Protein AF-A0A6M0C6N0-F1 (afdb_monomer)

Solvent-accessible surface area (backbone atoms only — not comparable to full-atom values): 5241 Å² total; per-residue (Å²): 133,66,68,69,58,58,53,51,53,54,50,47,56,55,50,53,53,50,53,54,48,71,72,41,92,54,78,84,72,70,64,57,70,57,53,52,51,50,53,49,49,52,50,51,51,50,47,51,53,72,71,42,77,40,68,59,57,52,49,52,50,49,53,54,50,50,57,52,48,53,52,50,49,54,51,47,38,71,76,59,41,83,69,57,75,69,76,82,110

Radius of gyration: 22.08 Å; Cα contacts (8 Å, |Δi|>4): 8; chains: 1; bounding box: 42×42×47 Å

pLDDT: mean 81.96, std 10.66, range [45.47, 94.44]

Foldseek 3Di:
DPVVVVVVVVVVLVVVVVVVLVPDPDNPDDPVVCVCVVVVVVVVVVCVCVVDCCVVVVVVVVVVVVVVVVVVVVVCCVVPNPPPVVPPD

Secondary structure (DSSP, 8-state):
--HHHHHHHHHHHHHHHHHHHHT-S-TT---HHHHHHHHHHHHHHHHHHHHTTHHHHHHHHHHHHHHHHHHHHHHHHHHHGGGSTTT--

Sequence (89 aa):
MNPLLNLISLLGIIGLCFIAWLGSENRRVIPWNVIIWGIGLQLAIGLFVFVLPTRELIAGLNTVLNALLDAADAGAQFLFGNVLARNFA

Structure (mmCIF, N/CA/C/O backbone):
data_AF-A0A6M0C6N0-F1
#
_entry.id   AF-A0A6M0C6N0-F1
#
loop_
_atom_site.group_PDB
_atom_site.id
_atom_site.type_symbol
_atom_site.label_atom_id
_atom_site.label_alt_id
_atom_site.label_comp_id
_atom_site.label_asym_id
_atom_site.label_entity_id
_atom_site.label_seq_id
_atom_site.pdbx_PDB_ins_code
_atom_site.Cartn_x
_atom_site.Cartn_y
_atom_site.Cartn_z
_atom_site.occupancy
_atom_site.B_iso_or_equiv
_atom_site.auth_seq_id
_atom_site.auth_comp_id
_atom_site.auth_asym_id
_atom_site.auth_atom_id
_atom_site.pdbx_PDB_model_num
ATOM 1 N N . MET A 1 1 ? -11.956 12.145 -10.282 1.00 58.88 1 MET A N 1
ATOM 2 C CA . MET A 1 1 ? -11.933 11.174 -9.165 1.00 58.88 1 MET A CA 1
ATOM 3 C C . MET A 1 1 ? -13.361 10.989 -8.698 1.00 58.88 1 MET A C 1
ATOM 5 O O . MET A 1 1 ? -13.985 11.986 -8.366 1.00 58.88 1 MET A O 1
ATOM 9 N N . ASN A 1 2 ? -13.907 9.775 -8.768 1.00 77.75 2 ASN A N 1
ATOM 10 C CA . ASN A 1 2 ? -15.306 9.547 -8.403 1.00 77.75 2 ASN A CA 1
ATOM 11 C C . ASN A 1 2 ? -15.421 9.507 -6.867 1.00 77.75 2 ASN A C 1
ATOM 13 O O . ASN A 1 2 ? -14.874 8.581 -6.264 1.00 77.75 2 ASN A O 1
ATOM 17 N N . PRO A 1 3 ? -16.089 10.478 -6.217 1.00 79.94 3 PRO A N 1
ATOM 18 C CA . PRO A 1 3 ? -16.095 10.590 -4.755 1.00 79.94 3 PRO A CA 1
ATOM 19 C C . PRO A 1 3 ? -16.734 9.371 -4.072 1.00 79.94 3 PRO A C 1
ATOM 21 O O . PRO A 1 3 ? -16.327 8.994 -2.977 1.00 79.94 3 PRO A O 1
ATOM 24 N N . LEU A 1 4 ? -17.664 8.699 -4.759 1.00 83.12 4 LEU A N 1
ATOM 25 C CA . LEU A 1 4 ? -18.292 7.456 -4.308 1.00 83.12 4 LEU A CA 1
ATOM 26 C C . LEU A 1 4 ? -17.286 6.318 -4.082 1.00 83.12 4 LEU A C 1
ATOM 28 O O . LEU A 1 4 ? -17.385 5.614 -3.083 1.00 83.12 4 LEU A O 1
ATOM 32 N N . LEU A 1 5 ? -16.294 6.155 -4.963 1.00 85.88 5 LEU A N 1
ATOM 33 C CA . LEU A 1 5 ? -15.307 5.075 -4.840 1.00 85.88 5 LEU A CA 1
ATOM 34 C C . LEU A 1 5 ? -14.377 5.298 -3.646 1.00 85.88 5 LEU A C 1
ATOM 36 O O . LEU A 1 5 ? -14.082 4.361 -2.912 1.00 85.88 5 LEU A O 1
ATOM 40 N N . ASN A 1 6 ? -13.972 6.545 -3.404 1.00 84.19 6 ASN A N 1
ATOM 41 C CA . ASN A 1 6 ? -13.134 6.884 -2.254 1.00 84.19 6 ASN A CA 1
ATOM 42 C C . ASN A 1 6 ? -13.872 6.640 -0.929 1.00 84.19 6 ASN A C 1
ATOM 44 O O . ASN A 1 6 ? -13.264 6.183 0.038 1.00 84.19 6 ASN A O 1
ATOM 48 N N . LEU A 1 7 ? -15.185 6.894 -0.896 1.00 85.62 7 LEU A N 1
ATOM 49 C CA . LEU A 1 7 ? -16.024 6.633 0.273 1.00 85.62 7 LEU A CA 1
ATOM 50 C C . LEU A 1 7 ? -16.163 5.130 0.555 1.00 85.62 7 LEU A C 1
ATOM 52 O O . LEU A 1 7 ? -16.078 4.705 1.706 1.00 85.62 7 LEU A O 1
ATOM 56 N N . ILE A 1 8 ? -16.326 4.323 -0.498 1.00 89.50 8 ILE A N 1
ATOM 57 C CA . ILE A 1 8 ? -16.370 2.857 -0.400 1.00 89.50 8 ILE A CA 1
ATOM 58 C C . ILE A 1 8 ? -15.029 2.313 0.107 1.00 89.50 8 ILE A C 1
ATOM 60 O O . ILE A 1 8 ? -15.016 1.474 1.005 1.00 89.50 8 ILE A O 1
ATOM 64 N N . SER A 1 9 ? -13.903 2.822 -0.399 1.00 84.94 9 SER A N 1
ATOM 65 C CA . SER A 1 9 ? -12.569 2.439 0.081 1.00 84.94 9 SER A CA 1
ATOM 66 C C . SER A 1 9 ? -12.369 2.767 1.564 1.00 84.94 9 SER A C 1
ATOM 68 O O . SER A 1 9 ? -11.836 1.945 2.308 1.00 84.94 9 SER A O 1
ATOM 70 N N . LEU A 1 10 ? -12.842 3.935 2.019 1.00 86.75 10 LEU A N 1
ATOM 71 C CA . LEU A 1 10 ? -12.795 4.317 3.433 1.00 86.75 10 LEU A CA 1
ATOM 72 C C . LEU A 1 10 ? -13.645 3.373 4.301 1.00 86.75 10 LEU A C 1
ATOM 74 O O . LEU A 1 10 ? -13.186 2.905 5.344 1.00 86.75 10 LEU A O 1
ATOM 78 N N . LEU A 1 11 ? -14.861 3.050 3.847 1.00 90.88 11 LEU A N 1
ATOM 79 C CA . LEU A 1 11 ? -15.738 2.082 4.510 1.00 90.88 11 LEU A CA 1
ATOM 80 C C . LEU A 1 11 ? -15.114 0.685 4.574 1.00 90.88 11 LEU A C 1
ATOM 82 O O . LEU A 1 11 ? -15.257 0.007 5.588 1.00 90.88 11 LEU A O 1
ATOM 86 N N . GLY A 1 12 ? -14.385 0.274 3.535 1.00 87.94 12 GLY A N 1
ATOM 87 C CA . GLY A 1 12 ? -13.658 -0.993 3.507 1.00 87.94 12 GLY A CA 1
ATOM 88 C C . GLY A 1 12 ? -12.618 -1.102 4.623 1.00 87.94 12 GLY A C 1
ATOM 89 O O . GLY A 1 12 ? -12.587 -2.109 5.326 1.00 87.94 12 GLY A O 1
ATOM 90 N N . ILE A 1 13 ? -11.818 -0.052 4.847 1.00 87.75 13 ILE A N 1
ATOM 91 C CA . ILE A 1 13 ? -10.809 -0.028 5.924 1.00 87.75 13 ILE A CA 1
ATOM 92 C C . ILE A 1 13 ? -11.484 -0.178 7.293 1.00 87.75 13 ILE A C 1
ATOM 94 O O . ILE A 1 13 ? -11.081 -1.019 8.096 1.00 87.75 13 ILE A O 1
ATOM 98 N N . ILE A 1 14 ? -12.553 0.584 7.541 1.00 88.88 14 ILE A N 1
ATOM 99 C CA . ILE A 1 14 ? -13.309 0.516 8.802 1.00 88.88 14 ILE A CA 1
ATOM 100 C C . ILE A 1 14 ? -13.946 -0.871 8.982 1.00 88.88 14 ILE A C 1
ATOM 102 O O . ILE A 1 14 ? -13.891 -1.440 10.073 1.00 88.88 14 ILE A O 1
ATOM 106 N N . GLY A 1 15 ? -14.508 -1.441 7.913 1.00 91.12 15 GLY A N 1
ATOM 107 C CA . GLY A 1 15 ? -15.109 -2.774 7.918 1.00 91.12 15 GLY A CA 1
ATOM 108 C C . GLY A 1 15 ? -14.102 -3.877 8.247 1.00 91.12 15 GLY A C 1
ATOM 109 O O . GLY A 1 15 ? -14.387 -4.742 9.072 1.00 91.12 15 GLY A O 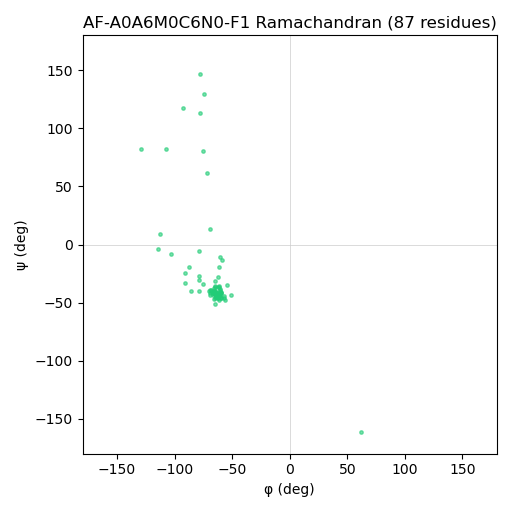1
ATOM 110 N N . LEU A 1 16 ? -12.896 -3.820 7.676 1.00 88.38 16 LEU A N 1
ATOM 111 C CA . LEU A 1 16 ? -11.821 -4.769 7.981 1.00 88.38 16 LEU A CA 1
ATOM 112 C C . LEU A 1 16 ? -11.346 -4.648 9.435 1.00 88.38 16 LEU A C 1
ATOM 114 O O . LEU A 1 16 ? -11.175 -5.667 10.105 1.00 88.38 16 LEU A O 1
ATOM 118 N N . CYS A 1 17 ? -11.211 -3.426 9.960 1.00 86.31 17 CYS A N 1
ATOM 119 C CA . CYS A 1 17 ? -10.922 -3.210 11.380 1.00 86.31 17 CYS A CA 1
ATOM 120 C C . CYS A 1 17 ? -12.024 -3.784 12.288 1.00 86.31 17 CYS A C 1
ATOM 122 O O . CYS A 1 17 ? -11.721 -4.371 13.327 1.00 86.31 17 CYS A O 1
ATOM 124 N N . PHE A 1 18 ? -13.295 -3.661 11.894 1.00 86.88 18 PHE A N 1
ATOM 125 C CA . PHE A 1 18 ? -14.424 -4.223 12.637 1.00 86.88 18 PHE A CA 1
ATOM 126 C C . PHE A 1 18 ? -14.417 -5.758 12.636 1.00 86.88 18 PHE A C 1
ATOM 128 O O . PHE A 1 18 ? -14.625 -6.376 13.679 1.00 86.88 18 PHE A O 1
ATOM 135 N N . ILE A 1 19 ? -14.107 -6.387 11.499 1.00 87.81 19 ILE A N 1
ATOM 136 C CA . ILE A 1 19 ? -13.960 -7.847 11.400 1.00 87.81 19 ILE A CA 1
ATOM 137 C C . ILE A 1 19 ? -12.802 -8.336 12.281 1.00 87.81 19 ILE A C 1
ATOM 139 O O . ILE A 1 19 ? -12.966 -9.294 13.036 1.00 87.81 19 ILE A O 1
ATOM 143 N N . ALA A 1 20 ? -11.654 -7.653 12.248 1.00 85.69 20 ALA A N 1
ATOM 144 C CA . ALA A 1 20 ? -10.521 -7.973 13.117 1.00 85.69 20 ALA A CA 1
ATOM 145 C C . ALA A 1 20 ? -10.883 -7.843 14.608 1.00 85.69 20 ALA A C 1
ATOM 147 O O . ALA A 1 20 ? -10.485 -8.673 15.423 1.00 85.69 20 ALA A O 1
ATOM 148 N N . TRP A 1 21 ? -11.693 -6.843 14.969 1.00 83.44 21 TRP A N 1
ATOM 149 C CA . TRP A 1 21 ? -12.205 -6.688 16.330 1.00 83.44 21 TRP A CA 1
ATOM 150 C C . TRP A 1 21 ? -13.152 -7.824 16.747 1.00 83.44 21 TRP A C 1
ATOM 152 O O . TRP A 1 21 ? -13.083 -8.282 17.888 1.00 83.44 21 TRP A O 1
ATOM 162 N N . LEU A 1 22 ? -14.000 -8.327 15.841 1.00 84.88 22 LEU A N 1
ATOM 163 C CA . LEU A 1 22 ? -14.882 -9.467 16.127 1.00 84.88 22 LEU A CA 1
ATOM 164 C C . LEU A 1 22 ? -14.100 -10.745 16.462 1.00 84.88 22 LEU A C 1
ATOM 166 O O . LEU A 1 22 ? -14.528 -11.499 17.339 1.00 84.88 22 LEU A O 1
ATOM 170 N N . GLY A 1 23 ? -12.963 -10.964 15.797 1.00 81.31 23 GLY A N 1
ATOM 171 C CA . GLY A 1 23 ? -12.055 -12.082 16.066 1.00 81.31 23 GLY A CA 1
ATOM 172 C C . GLY A 1 23 ? -11.136 -11.889 17.278 1.00 81.31 23 GLY A C 1
ATOM 173 O O . GLY A 1 23 ? -10.408 -12.812 17.629 1.00 81.31 23 GLY A O 1
ATOM 174 N N . SER A 1 24 ? -11.144 -10.716 17.923 1.00 80.44 24 SER A N 1
ATOM 175 C CA . SER A 1 24 ? -10.255 -10.425 19.050 1.00 80.44 24 SER A CA 1
ATOM 176 C C . SER A 1 24 ? -10.699 -11.139 20.327 1.00 80.44 24 SER A C 1
ATOM 178 O O . SER A 1 24 ? -11.847 -11.020 20.766 1.00 80.44 24 SER A O 1
ATOM 180 N N . GLU A 1 25 ? -9.749 -11.833 20.953 1.00 76.50 25 GLU A N 1
ATOM 181 C CA . GLU A 1 25 ? -9.925 -12.570 22.205 1.00 76.50 25 GLU A CA 1
ATOM 182 C C . GLU A 1 25 ? -10.241 -11.644 23.391 1.00 76.50 25 GLU A C 1
ATOM 184 O O . GLU A 1 25 ? -11.020 -11.997 24.275 1.00 76.50 25 GLU A O 1
ATOM 189 N N . ASN A 1 26 ? -9.722 -10.410 23.382 1.00 74.94 26 ASN A N 1
ATOM 190 C CA . ASN A 1 26 ? -9.996 -9.420 24.421 1.00 74.94 26 ASN A CA 1
ATOM 191 C C . ASN A 1 26 ? -10.446 -8.080 23.818 1.00 74.94 26 ASN A C 1
ATOM 193 O O . ASN A 1 26 ? -9.682 -7.124 23.686 1.00 74.94 26 ASN A O 1
ATOM 197 N N . ARG A 1 27 ? -11.741 -8.004 23.483 1.00 73.94 27 ARG A N 1
ATOM 198 C CA . ARG A 1 27 ? -12.396 -6.872 22.790 1.00 73.94 27 ARG A CA 1
ATOM 199 C C . ARG A 1 27 ? -12.297 -5.515 23.499 1.00 73.94 27 ARG A C 1
ATOM 201 O O . ARG A 1 27 ? -12.621 -4.498 22.888 1.00 73.94 27 ARG A O 1
ATOM 208 N N . ARG A 1 28 ? -11.891 -5.493 24.776 1.00 71.38 28 ARG A N 1
ATOM 209 C CA . ARG A 1 28 ? -11.732 -4.279 25.596 1.00 71.38 28 ARG A CA 1
ATOM 210 C C . ARG A 1 28 ? -10.331 -3.675 25.534 1.00 71.38 28 ARG A C 1
ATOM 212 O O . ARG A 1 28 ? -10.198 -2.478 25.765 1.00 71.38 28 ARG A O 1
ATOM 219 N N . VAL A 1 29 ? -9.303 -4.467 25.225 1.00 74.75 29 VAL A N 1
ATOM 220 C CA . VAL A 1 29 ? -7.912 -3.994 25.165 1.00 74.75 29 VAL A CA 1
ATOM 221 C C . VAL A 1 29 ? -7.494 -3.934 23.705 1.00 74.75 29 VAL A C 1
ATOM 223 O O . VAL A 1 29 ? -6.893 -4.856 23.163 1.00 74.75 29 VAL A O 1
ATOM 226 N N . ILE A 1 30 ? -7.865 -2.837 23.052 1.00 78.38 30 ILE A N 1
ATOM 227 C CA . ILE A 1 30 ? -7.474 -2.570 21.669 1.00 78.38 30 ILE A CA 1
ATOM 228 C C . ILE A 1 30 ? -6.186 -1.736 21.701 1.00 78.38 30 ILE A C 1
ATOM 230 O O . ILE A 1 30 ? -6.214 -0.613 22.214 1.00 78.38 30 ILE A O 1
ATOM 234 N N . PRO A 1 31 ? -5.053 -2.234 21.170 1.00 81.31 31 PRO A N 1
ATOM 235 C CA . PRO A 1 31 ? -3.808 -1.477 21.129 1.00 81.31 31 PRO A CA 1
ATOM 236 C C . PRO A 1 31 ? -3.869 -0.406 20.029 1.00 81.31 31 PRO A C 1
ATOM 238 O O . PRO A 1 31 ? -3.330 -0.572 18.935 1.00 81.31 31 PRO A O 1
ATOM 241 N N . TRP A 1 32 ? -4.521 0.720 20.327 1.00 84.19 32 TRP A N 1
ATOM 242 C CA . TRP A 1 32 ? -4.722 1.840 19.398 1.00 84.19 32 TRP A CA 1
ATOM 243 C C . TRP A 1 32 ? -3.424 2.370 18.788 1.00 84.19 32 TRP A C 1
ATOM 245 O O . TRP A 1 32 ? -3.406 2.700 17.607 1.00 84.19 32 TRP A O 1
ATOM 255 N N . ASN A 1 33 ? -2.325 2.366 19.548 1.00 89.12 33 ASN A N 1
ATOM 256 C CA . ASN A 1 33 ? -1.008 2.755 19.041 1.00 89.12 33 ASN A CA 1
ATOM 257 C C . ASN A 1 33 ? -0.600 1.897 17.835 1.00 89.12 33 ASN A C 1
ATOM 259 O O . ASN A 1 33 ? -0.159 2.431 16.825 1.00 89.12 33 ASN A O 1
ATOM 263 N N . VAL A 1 34 ? -0.799 0.578 17.905 1.00 88.75 34 VAL A N 1
ATOM 264 C CA . VAL A 1 34 ? -0.429 -0.349 16.825 1.00 88.75 34 VAL A CA 1
ATOM 265 C C . VAL A 1 34 ? -1.328 -0.152 15.608 1.00 88.75 34 V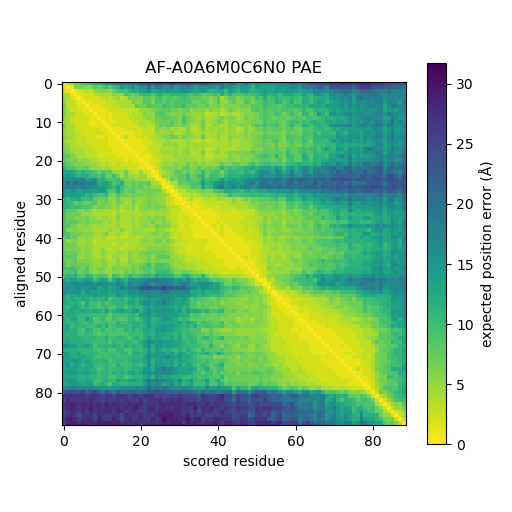AL A C 1
ATOM 267 O O . VAL A 1 34 ? -0.835 -0.127 14.487 1.00 88.75 34 VAL A O 1
ATOM 270 N N . ILE A 1 35 ? -2.632 0.037 15.819 1.00 87.44 35 ILE A N 1
ATOM 271 C CA . ILE A 1 35 ? -3.594 0.247 14.727 1.00 87.44 35 ILE A CA 1
ATOM 272 C C . ILE A 1 35 ? -3.303 1.559 13.994 1.00 87.44 35 ILE A C 1
ATOM 274 O O . ILE A 1 35 ? -3.253 1.575 12.767 1.00 87.44 35 ILE A O 1
ATOM 278 N N . ILE A 1 36 ? -3.067 2.647 14.731 1.00 89.88 36 ILE A N 1
ATOM 279 C CA . ILE A 1 36 ? -2.749 3.956 14.150 1.00 89.88 36 ILE A CA 1
ATOM 280 C C . ILE A 1 36 ? -1.426 3.892 13.386 1.00 89.88 36 ILE A C 1
ATOM 282 O O . ILE A 1 36 ? -1.368 4.359 12.251 1.00 89.88 36 ILE A O 1
ATOM 286 N N . TRP A 1 37 ? -0.387 3.273 13.957 1.00 94.38 37 TRP A N 1
ATOM 287 C CA . TRP A 1 37 ? 0.888 3.095 13.258 1.00 94.38 37 TRP A CA 1
ATOM 288 C C . TRP A 1 37 ? 0.760 2.191 12.029 1.00 94.38 37 TRP A C 1
ATOM 290 O O . TRP A 1 37 ? 1.333 2.510 10.993 1.00 94.38 37 TRP A O 1
ATOM 300 N N . GLY A 1 38 ? -0.020 1.111 12.101 1.00 90.81 38 GLY A N 1
ATOM 301 C CA . GLY A 1 38 ? -0.250 0.199 10.980 1.00 90.81 38 GLY A CA 1
ATOM 302 C C . GLY A 1 38 ? -0.996 0.866 9.824 1.00 90.81 38 GLY A C 1
ATOM 303 O O . GLY A 1 38 ? -0.519 0.845 8.691 1.00 90.81 38 GLY A O 1
ATOM 304 N N . ILE A 1 39 ? -2.125 1.524 10.112 1.00 91.19 39 ILE A N 1
ATOM 305 C CA . ILE A 1 39 ? -2.904 2.263 9.106 1.00 91.19 39 ILE A CA 1
ATOM 306 C C . ILE A 1 39 ? -2.088 3.442 8.565 1.00 91.19 39 ILE A C 1
ATOM 308 O O . ILE A 1 39 ? -2.056 3.667 7.357 1.00 91.19 39 ILE A O 1
ATOM 312 N N . GLY A 1 40 ? -1.389 4.173 9.436 1.00 93.69 40 GLY A N 1
ATOM 313 C CA . GLY A 1 40 ? -0.526 5.287 9.051 1.00 93.69 40 GLY A CA 1
ATOM 314 C C . GLY A 1 40 ? 0.594 4.852 8.109 1.00 93.69 40 GLY A C 1
ATOM 315 O O . GLY A 1 40 ? 0.789 5.476 7.069 1.00 93.69 40 GLY A O 1
ATOM 316 N N . LEU A 1 41 ? 1.276 3.746 8.416 1.00 93.81 41 LEU A N 1
ATOM 317 C CA . LEU A 1 41 ? 2.317 3.184 7.558 1.00 93.81 41 LEU A CA 1
ATOM 318 C C . LEU A 1 41 ? 1.743 2.696 6.223 1.00 93.81 41 LEU A C 1
ATOM 320 O O . LEU A 1 41 ? 2.323 2.967 5.174 1.00 93.81 41 LEU A O 1
ATOM 324 N N . GLN A 1 42 ? 0.583 2.034 6.238 1.00 90.12 42 GLN A N 1
ATOM 325 C CA . GLN A 1 42 ? -0.087 1.567 5.024 1.00 90.12 42 GLN A CA 1
ATOM 326 C C . GLN A 1 42 ? -0.455 2.732 4.093 1.00 90.12 42 GLN A C 1
ATOM 328 O O . GLN A 1 42 ? -0.200 2.667 2.889 1.00 90.12 42 GLN A O 1
ATOM 333 N N . LEU A 1 43 ? -1.008 3.817 4.643 1.00 91.06 43 LEU A N 1
ATOM 334 C CA . LEU A 1 43 ? -1.321 5.027 3.884 1.00 91.06 43 LEU A CA 1
ATOM 335 C C . LEU A 1 43 ? -0.056 5.751 3.416 1.00 91.06 43 LEU A C 1
ATOM 337 O O . LEU A 1 43 ? -0.029 6.218 2.282 1.00 91.06 43 LEU A O 1
ATOM 341 N N . ALA A 1 44 ? 0.991 5.819 4.242 1.00 92.50 44 ALA A N 1
ATOM 342 C CA . ALA A 1 44 ? 2.261 6.442 3.878 1.00 92.50 44 ALA A CA 1
ATOM 343 C C . ALA A 1 44 ? 2.930 5.716 2.705 1.00 92.50 44 ALA A C 1
ATOM 345 O O . ALA A 1 44 ? 3.343 6.362 1.746 1.00 92.50 44 ALA A O 1
ATOM 346 N N . ILE A 1 45 ? 2.978 4.381 2.739 1.00 88.94 45 ILE A N 1
ATOM 347 C CA . ILE A 1 45 ? 3.511 3.567 1.640 1.00 88.94 45 ILE A CA 1
ATOM 348 C C . ILE A 1 45 ? 2.631 3.714 0.400 1.00 88.94 45 ILE A C 1
ATOM 350 O O . ILE A 1 45 ? 3.151 3.953 -0.685 1.00 88.94 45 ILE A O 1
ATOM 354 N N . GLY A 1 46 ? 1.305 3.619 0.544 1.00 87.56 46 GLY A N 1
ATOM 355 C CA . GLY A 1 46 ? 0.381 3.814 -0.572 1.00 87.56 46 GLY A CA 1
ATOM 356 C C . GLY A 1 46 ? 0.576 5.179 -1.234 1.00 87.56 46 GLY A C 1
ATOM 357 O O . GLY A 1 46 ? 0.743 5.259 -2.447 1.00 87.56 46 GLY A O 1
ATOM 358 N N . LEU A 1 47 ? 0.642 6.247 -0.439 1.00 87.62 47 LEU A N 1
ATOM 359 C CA . LEU A 1 47 ? 0.890 7.599 -0.927 1.00 87.62 47 LEU A CA 1
ATOM 360 C C . LEU A 1 47 ? 2.257 7.709 -1.606 1.00 87.62 47 LEU A C 1
ATOM 362 O O . LEU A 1 47 ? 2.339 8.254 -2.698 1.00 87.62 47 LEU A O 1
ATOM 366 N N . PHE A 1 48 ? 3.310 7.161 -1.000 1.00 85.69 48 PHE A N 1
ATOM 367 C CA . PHE A 1 48 ? 4.651 7.141 -1.579 1.00 85.69 48 PHE A CA 1
ATOM 368 C C . PHE A 1 48 ? 4.656 6.458 -2.951 1.00 85.69 48 PHE A C 1
ATOM 370 O O . PHE A 1 48 ? 5.185 7.011 -3.911 1.00 85.69 48 PHE A O 1
ATOM 377 N N . VAL A 1 49 ? 3.992 5.305 -3.072 1.00 83.88 49 VAL A N 1
ATOM 378 C CA . VAL A 1 49 ? 3.877 4.555 -4.330 1.00 83.88 49 VAL A CA 1
ATOM 379 C C . VAL A 1 49 ? 3.061 5.312 -5.380 1.00 83.88 49 VAL A C 1
ATOM 381 O O . VAL A 1 49 ? 3.453 5.314 -6.544 1.00 83.88 49 VAL A O 1
ATOM 384 N N . PHE A 1 50 ? 1.957 5.961 -4.999 1.00 80.69 50 PHE A N 1
ATOM 385 C CA . PHE A 1 50 ? 1.085 6.688 -5.932 1.00 80.69 50 PHE A CA 1
ATOM 386 C C . PHE A 1 50 ? 1.607 8.076 -6.334 1.00 80.69 50 PHE A C 1
ATOM 388 O O . PHE A 1 50 ? 1.296 8.533 -7.433 1.00 80.69 50 PHE A O 1
ATOM 395 N N . VAL A 1 51 ? 2.346 8.766 -5.459 1.00 76.06 51 VAL A N 1
ATOM 396 C CA . VAL A 1 51 ? 2.847 10.132 -5.700 1.00 76.06 51 VAL A CA 1
ATOM 397 C C . VAL A 1 51 ? 4.170 10.120 -6.449 1.00 76.06 51 VAL A C 1
ATOM 399 O O . VAL A 1 51 ? 4.387 10.952 -7.329 1.00 76.06 51 VAL A O 1
ATOM 402 N N . LEU A 1 52 ? 5.063 9.188 -6.122 1.00 74.69 52 LEU A N 1
ATOM 403 C CA . LEU A 1 52 ? 6.287 9.025 -6.891 1.00 74.69 52 LEU A CA 1
ATOM 404 C C . LEU A 1 52 ? 5.972 8.278 -8.192 1.00 74.69 52 LEU A C 1
ATOM 406 O O . LEU A 1 52 ? 5.128 7.380 -8.190 1.00 74.69 52 LEU A O 1
ATOM 410 N N . PRO A 1 53 ? 6.675 8.571 -9.302 1.00 68.19 53 PRO A N 1
ATOM 411 C CA . PRO A 1 53 ? 6.628 7.767 -10.518 1.00 68.19 53 PRO A CA 1
ATOM 412 C C . PRO A 1 53 ? 7.365 6.438 -10.285 1.00 68.19 53 PRO A C 1
ATOM 414 O O . PRO A 1 53 ? 8.347 6.105 -10.943 1.00 68.19 53 PRO A O 1
ATOM 417 N N . THR A 1 54 ? 6.878 5.643 -9.332 1.00 68.88 54 THR A N 1
ATOM 418 C CA . THR A 1 54 ? 7.419 4.333 -8.961 1.00 68.88 54 THR A CA 1
ATOM 419 C C . THR A 1 54 ? 7.388 3.344 -10.112 1.00 68.88 54 THR A C 1
ATOM 421 O O . THR A 1 54 ? 8.041 2.319 -10.019 1.00 68.88 54 THR A O 1
ATOM 424 N N . ARG A 1 55 ? 6.715 3.650 -11.227 1.00 68.69 55 ARG A N 1
ATOM 425 C CA . ARG A 1 55 ? 6.809 2.871 -12.468 1.00 68.69 55 ARG A CA 1
ATOM 426 C C . ARG A 1 55 ? 8.254 2.646 -12.902 1.00 68.69 55 ARG A C 1
ATOM 428 O O . ARG A 1 55 ? 8.591 1.520 -13.243 1.00 68.69 55 ARG A O 1
ATOM 435 N N . GLU A 1 56 ? 9.105 3.668 -12.843 1.00 75.50 56 GLU A N 1
ATOM 436 C CA . GLU A 1 56 ? 10.511 3.514 -13.244 1.00 75.50 56 GLU A CA 1
ATOM 437 C C . GLU A 1 56 ? 11.331 2.764 -12.192 1.00 75.50 56 GLU A C 1
ATOM 439 O O . GLU A 1 56 ? 12.196 1.961 -12.527 1.00 75.50 56 GLU A O 1
ATOM 444 N N . LEU A 1 57 ? 11.000 2.953 -10.914 1.00 78.38 57 LEU A N 1
ATOM 445 C CA . LEU A 1 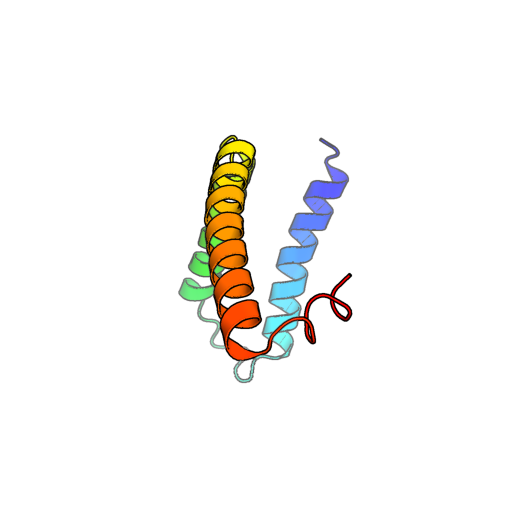57 ? 11.657 2.265 -9.804 1.00 78.38 57 LEU A CA 1
ATOM 446 C C . LEU A 1 57 ? 11.313 0.766 -9.793 1.00 78.38 57 LEU A C 1
ATOM 448 O O . LEU A 1 57 ? 12.195 -0.078 -9.663 1.00 78.38 57 LEU A O 1
ATOM 452 N N . ILE A 1 58 ? 10.041 0.432 -10.012 1.00 79.44 58 ILE A N 1
ATOM 453 C CA . ILE A 1 58 ? 9.537 -0.935 -10.176 1.00 79.44 58 ILE A CA 1
ATOM 454 C C . ILE A 1 58 ? 10.121 -1.560 -11.448 1.00 79.44 58 ILE A C 1
ATOM 456 O O . ILE A 1 58 ? 10.516 -2.722 -11.418 1.00 79.44 58 ILE A O 1
ATOM 460 N N . ALA A 1 59 ? 10.236 -0.804 -12.546 1.00 82.19 59 ALA A N 1
ATOM 461 C CA . ALA A 1 59 ? 10.890 -1.289 -13.760 1.00 82.19 59 ALA A CA 1
ATOM 462 C C . ALA A 1 59 ? 12.374 -1.614 -13.519 1.00 82.19 59 ALA A C 1
ATOM 464 O O . ALA A 1 59 ? 12.828 -2.681 -13.919 1.00 82.19 59 ALA A O 1
ATOM 465 N N . GLY A 1 60 ? 13.112 -0.758 -12.804 1.00 84.69 60 GLY A N 1
ATOM 466 C CA . GLY A 1 60 ? 14.500 -1.030 -12.420 1.00 84.69 60 GLY A CA 1
ATOM 467 C C . GLY A 1 60 ? 14.640 -2.272 -11.534 1.00 84.69 60 GLY A C 1
ATOM 468 O O . GLY A 1 60 ? 15.534 -3.088 -11.750 1.00 84.69 60 GLY A O 1
ATOM 469 N N . LEU A 1 61 ? 13.720 -2.458 -10.584 1.00 86.38 61 LEU A N 1
ATOM 470 C CA . LEU A 1 61 ? 13.688 -3.629 -9.705 1.00 86.38 61 LEU A CA 1
ATOM 471 C C . LEU A 1 61 ? 13.397 -4.914 -10.497 1.00 86.38 61 LEU A C 1
ATOM 473 O O . LEU A 1 61 ? 14.076 -5.917 -10.297 1.00 86.38 61 LEU A O 1
ATOM 477 N N . ASN A 1 62 ? 12.472 -4.862 -11.460 1.00 88.56 62 ASN A N 1
ATOM 478 C CA . ASN A 1 62 ? 12.220 -5.967 -12.387 1.00 88.56 62 ASN A CA 1
ATOM 479 C C . ASN A 1 62 ? 13.461 -6.321 -13.212 1.00 88.56 62 ASN A C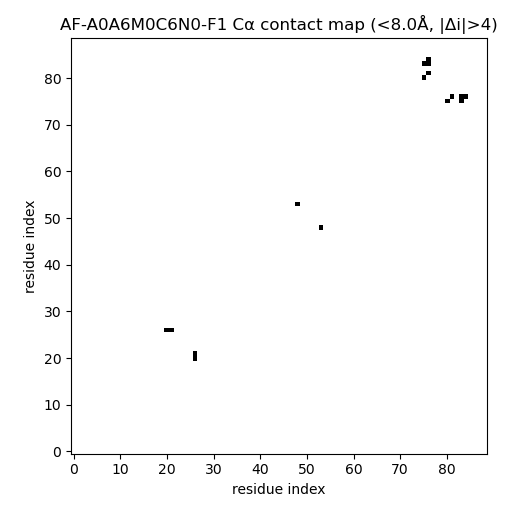 1
ATOM 481 O O . ASN A 1 62 ? 13.758 -7.498 -13.364 1.00 88.56 62 ASN A O 1
ATOM 485 N N . THR A 1 63 ? 14.221 -5.338 -13.703 1.00 90.25 63 THR A N 1
ATOM 486 C CA . THR A 1 63 ? 15.466 -5.607 -14.443 1.00 90.25 63 THR A CA 1
ATOM 487 C C . THR A 1 63 ? 16.487 -6.355 -13.583 1.00 90.25 63 THR A C 1
ATOM 489 O O . THR A 1 63 ? 17.098 -7.314 -14.048 1.00 90.25 63 THR A O 1
ATOM 492 N N . VAL A 1 64 ? 16.651 -5.956 -12.317 1.00 91.81 64 VAL A N 1
ATOM 493 C CA . VAL A 1 64 ? 17.561 -6.637 -11.380 1.00 91.81 64 VAL A CA 1
ATOM 494 C C . VAL A 1 64 ? 17.068 -8.046 -11.054 1.00 91.81 64 VAL A C 1
ATOM 496 O O . VAL A 1 64 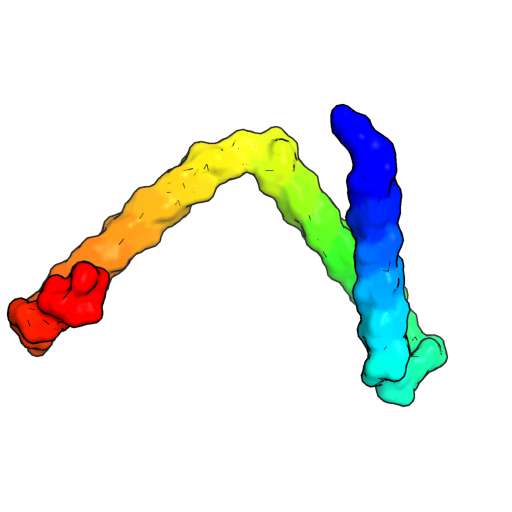? 17.860 -8.985 -11.054 1.00 91.81 64 VAL A O 1
ATOM 499 N N . LEU A 1 65 ? 15.767 -8.212 -10.803 1.00 92.50 65 LEU A N 1
ATOM 500 C CA . LEU A 1 65 ? 15.173 -9.526 -10.556 1.00 92.50 65 LEU A CA 1
ATOM 501 C C . LEU A 1 65 ? 15.335 -10.448 -11.760 1.00 92.50 65 LEU A C 1
ATOM 503 O O . LEU A 1 65 ? 15.725 -11.592 -11.576 1.00 92.50 65 LEU A O 1
ATOM 507 N N . ASN A 1 66 ? 15.111 -9.952 -12.975 1.00 94.44 66 ASN A N 1
ATOM 508 C CA . ASN A 1 66 ? 15.303 -10.736 -14.191 1.00 94.44 66 A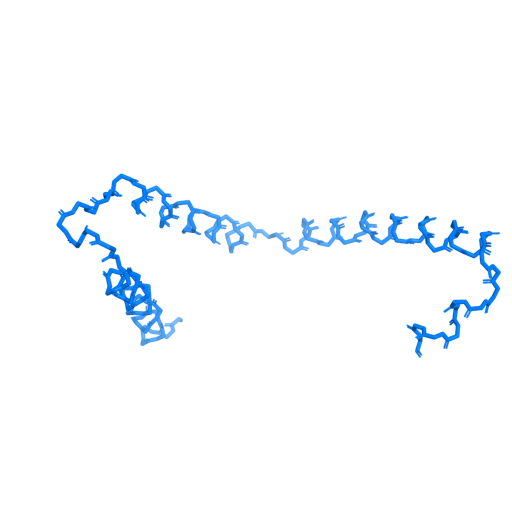SN A CA 1
ATOM 509 C C . ASN A 1 66 ? 16.759 -11.179 -14.343 1.00 94.44 66 ASN A C 1
ATOM 511 O O . ASN A 1 66 ? 16.996 -12.347 -14.603 1.00 94.44 66 ASN A O 1
ATOM 515 N N . ALA A 1 67 ? 17.737 -10.309 -14.071 1.00 91.88 67 ALA A N 1
ATOM 516 C CA . ALA A 1 67 ? 19.146 -10.708 -14.096 1.00 91.88 67 ALA A CA 1
ATOM 517 C C . ALA A 1 67 ? 19.473 -11.807 -13.063 1.00 91.88 67 ALA A C 1
ATOM 519 O O . ALA A 1 67 ? 20.294 -12.687 -13.324 1.00 91.88 67 ALA A O 1
ATOM 520 N N . LEU A 1 68 ? 18.829 -11.776 -11.890 1.00 92.50 68 LEU A N 1
ATOM 521 C CA . LEU A 1 68 ? 18.953 -12.839 -10.888 1.00 92.50 68 LEU A CA 1
ATOM 522 C C . LEU A 1 68 ? 18.267 -14.136 -11.332 1.00 92.50 68 LEU A C 1
ATOM 524 O O . LEU A 1 68 ? 18.814 -15.211 -11.099 1.00 92.50 68 LEU A O 1
ATOM 528 N N . LEU A 1 69 ? 17.098 -14.039 -11.966 1.00 91.44 69 LEU A N 1
ATOM 529 C CA . LEU A 1 69 ? 16.376 -15.181 -12.526 1.00 91.44 69 LEU A CA 1
ATOM 530 C C . LEU A 1 69 ? 17.173 -15.829 -13.661 1.00 91.44 69 LEU A C 1
ATOM 532 O O . LEU A 1 69 ? 17.364 -17.036 -13.629 1.00 91.44 69 LEU A O 1
ATOM 536 N N . ASP A 1 70 ? 17.742 -15.041 -14.572 1.00 90.88 70 ASP A N 1
ATOM 537 C CA . ASP A 1 70 ? 18.596 -15.530 -15.659 1.00 90.88 70 ASP A CA 1
ATOM 538 C C . ASP A 1 70 ? 19.832 -16.265 -15.112 1.00 90.88 70 ASP A C 1
ATOM 540 O O . ASP A 1 70 ? 20.219 -17.325 -15.607 1.00 90.88 70 ASP A O 1
ATOM 544 N N . ALA A 1 71 ? 20.450 -15.734 -14.050 1.00 89.94 71 ALA A N 1
ATOM 545 C CA . ALA A 1 71 ? 21.569 -16.390 -13.378 1.00 89.94 71 ALA A CA 1
ATOM 546 C C . ALA A 1 71 ? 21.147 -17.700 -12.686 1.00 89.94 71 ALA A C 1
ATOM 548 O O . ALA A 1 71 ? 21.881 -18.692 -12.734 1.00 89.94 71 ALA A O 1
ATOM 549 N N . ALA A 1 72 ? 19.967 -17.718 -12.058 1.00 88.88 72 ALA A N 1
ATOM 550 C CA . ALA A 1 72 ? 19.402 -18.915 -11.446 1.00 88.88 72 ALA A CA 1
ATOM 551 C C . ALA A 1 72 ? 19.061 -19.983 -12.497 1.00 88.88 72 ALA A C 1
ATOM 553 O O . ALA A 1 72 ? 19.387 -21.152 -12.292 1.00 88.88 72 ALA A O 1
ATOM 554 N N . ASP A 1 73 ? 18.496 -19.587 -13.639 1.00 86.88 73 ASP A N 1
ATOM 555 C CA . ASP A 1 73 ? 18.180 -20.467 -14.764 1.00 86.88 73 ASP A CA 1
ATOM 556 C C . ASP A 1 73 ? 19.445 -21.046 -15.400 1.00 86.88 73 ASP A C 1
ATOM 558 O O . ASP A 1 73 ? 19.507 -22.248 -15.662 1.00 86.88 73 ASP A O 1
ATOM 562 N N . ALA A 1 74 ? 20.496 -20.241 -15.576 1.00 86.44 74 ALA A N 1
ATOM 563 C CA . ALA A 1 74 ? 21.795 -20.727 -16.040 1.00 86.44 74 ALA A CA 1
ATOM 564 C C . ALA A 1 74 ? 22.397 -21.765 -15.070 1.00 86.44 74 ALA A C 1
ATOM 566 O O . ALA A 1 74 ? 22.912 -22.802 -15.498 1.00 86.44 74 ALA A O 1
ATOM 567 N N . GLY A 1 75 ? 22.285 -21.530 -13.758 1.00 85.31 75 GLY A N 1
ATOM 568 C CA . GLY A 1 75 ? 22.690 -22.494 -12.731 1.00 85.31 75 GLY A CA 1
ATOM 569 C C . GLY A 1 75 ? 21.848 -23.775 -12.748 1.00 85.31 75 GLY A C 1
ATOM 570 O O . GLY A 1 75 ? 22.388 -24.879 -12.653 1.00 85.31 75 GLY A O 1
ATOM 571 N N . ALA A 1 76 ? 20.533 -23.650 -12.926 1.00 85.94 76 ALA A N 1
ATOM 572 C CA . ALA A 1 76 ? 19.619 -24.782 -13.025 1.00 85.94 76 ALA A CA 1
ATOM 573 C C . ALA A 1 76 ? 19.893 -25.627 -14.279 1.00 85.94 76 ALA A C 1
ATOM 575 O O . ALA A 1 76 ? 19.910 -26.855 -14.194 1.00 85.94 76 ALA A O 1
ATOM 576 N N . GLN A 1 77 ? 20.180 -24.998 -15.422 1.00 83.75 77 GLN A N 1
ATOM 577 C CA . GLN A 1 77 ? 20.580 -25.689 -16.651 1.00 83.75 77 GLN A CA 1
ATOM 578 C C . GLN A 1 77 ? 21.926 -26.410 -16.503 1.00 83.75 77 GLN A C 1
ATOM 580 O O . GLN A 1 77 ? 22.079 -27.512 -17.025 1.00 83.75 77 GLN A O 1
ATOM 5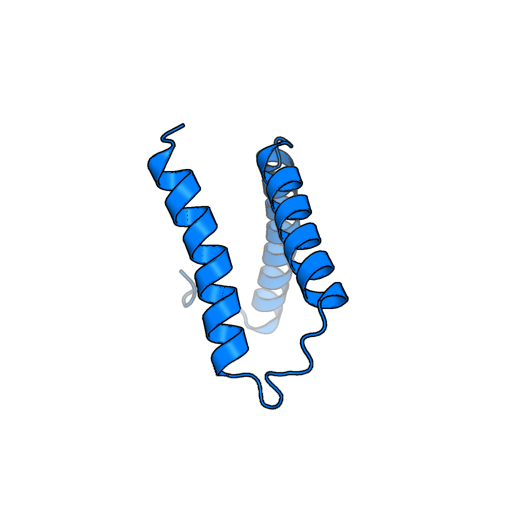85 N N . PHE A 1 78 ? 22.884 -25.841 -15.765 1.00 84.44 78 PHE A N 1
ATOM 586 C CA . PHE A 1 78 ? 24.158 -26.504 -15.469 1.00 8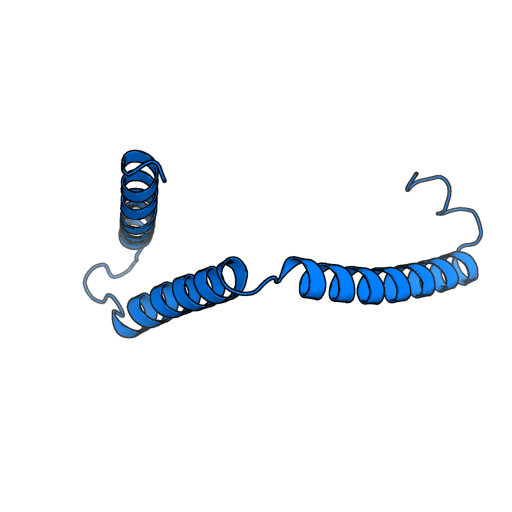4.44 78 PHE A CA 1
ATOM 587 C C . PHE A 1 78 ? 23.974 -27.765 -14.609 1.00 84.44 78 PHE A C 1
ATOM 589 O O . PHE A 1 78 ? 24.593 -28.792 -14.881 1.00 84.44 78 PHE A O 1
ATOM 596 N N . LEU A 1 79 ? 23.109 -27.701 -13.592 1.00 84.25 79 LEU A N 1
ATOM 597 C CA . LEU A 1 79 ? 22.877 -28.810 -12.661 1.00 84.25 79 LEU A CA 1
ATOM 598 C C . LEU A 1 79 ? 21.957 -29.902 -13.226 1.00 84.25 79 LEU A C 1
ATOM 600 O O . LEU A 1 79 ? 22.197 -31.084 -12.990 1.00 84.25 79 LEU A O 1
ATOM 604 N N . PHE A 1 80 ? 20.902 -29.522 -13.952 1.00 82.44 80 PHE A N 1
ATOM 605 C CA . PHE A 1 80 ? 19.828 -30.433 -14.372 1.00 82.44 80 PHE A CA 1
ATOM 606 C C . PHE A 1 80 ? 19.739 -30.650 -15.892 1.00 82.44 80 PHE A C 1
ATOM 608 O O . PHE A 1 80 ? 18.927 -31.456 -16.352 1.00 82.44 80 PHE A O 1
ATOM 615 N N . GLY A 1 81 ? 20.561 -29.967 -16.694 1.00 69.75 81 GLY A N 1
ATOM 616 C CA . GLY A 1 81 ? 20.507 -30.038 -18.155 1.00 69.75 81 GLY A CA 1
ATOM 617 C C . GLY A 1 81 ? 19.171 -29.550 -18.739 1.00 69.75 81 GLY A C 1
ATOM 618 O O . GLY A 1 81 ? 18.376 -28.878 -18.083 1.00 69.75 81 GLY A O 1
ATOM 619 N N . ASN A 1 82 ? 18.877 -29.923 -19.989 1.00 63.53 82 ASN A N 1
ATOM 620 C CA . ASN A 1 82 ? 17.691 -29.485 -20.752 1.00 63.53 82 ASN A CA 1
ATOM 621 C C . ASN A 1 82 ? 16.335 -30.044 -20.241 1.00 63.53 82 ASN A C 1
ATOM 623 O O . ASN A 1 82 ? 15.328 -29.994 -20.946 1.00 63.53 82 ASN A O 1
ATOM 627 N N . VAL A 1 83 ? 16.291 -30.633 -19.043 1.00 62.06 83 VAL A N 1
ATOM 628 C CA . VAL A 1 83 ? 15.094 -31.302 -18.507 1.00 62.06 83 VAL A CA 1
ATOM 629 C C . VAL A 1 83 ? 14.078 -30.290 -17.952 1.00 62.06 83 VAL A C 1
ATOM 631 O O . VAL A 1 83 ? 12.878 -30.553 -17.988 1.00 62.06 83 VAL A O 1
ATOM 634 N N . LEU A 1 84 ? 14.526 -29.111 -17.499 1.00 56.53 84 LEU A N 1
ATOM 635 C CA . LEU A 1 84 ? 13.651 -28.085 -16.908 1.00 56.53 84 LEU A CA 1
ATOM 636 C C . LEU A 1 84 ? 13.093 -27.077 -17.928 1.00 56.53 84 LEU A C 1
ATOM 638 O O . LEU A 1 84 ? 11.939 -26.677 -17.801 1.00 56.53 84 LEU A O 1
ATOM 642 N N . ALA A 1 85 ? 13.838 -26.735 -18.987 1.00 56.06 85 ALA A N 1
ATOM 643 C CA . ALA A 1 85 ? 13.430 -25.729 -19.983 1.00 56.06 85 ALA A CA 1
ATOM 644 C C . ALA A 1 85 ? 12.129 -26.071 -20.742 1.00 56.06 85 ALA A C 1
ATOM 646 O O . ALA A 1 85 ? 11.496 -25.193 -21.317 1.00 56.06 85 ALA A O 1
ATOM 647 N N . ARG A 1 86 ? 11.712 -27.345 -20.745 1.00 54.00 86 ARG A N 1
ATOM 648 C CA . ARG A 1 86 ? 10.490 -27.807 -21.420 1.00 54.00 86 ARG A CA 1
ATOM 649 C C . ARG A 1 86 ? 9.223 -27.706 -20.553 1.00 54.00 86 ARG A C 1
ATOM 651 O O . ARG A 1 86 ? 8.136 -27.739 -21.109 1.00 54.00 86 ARG A O 1
ATOM 658 N N . ASN A 1 87 ? 9.343 -27.612 -19.225 1.00 53.44 87 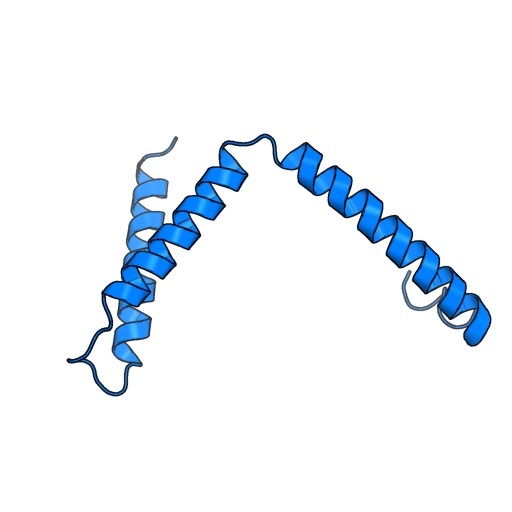ASN A N 1
ATOM 659 C CA . ASN A 1 87 ? 8.192 -27.715 -18.308 1.00 53.44 87 ASN A CA 1
ATOM 660 C C . ASN A 1 87 ? 7.697 -26.371 -17.745 1.00 53.44 87 ASN A C 1
ATOM 662 O O . ASN A 1 87 ? 6.659 -26.349 -17.089 1.00 53.44 87 ASN A O 1
ATOM 666 N N . PHE A 1 88 ? 8.418 -25.272 -17.986 1.00 57.41 88 PHE A N 1
ATOM 667 C CA . PHE A 1 88 ? 8.052 -23.922 -17.532 1.00 57.41 88 PHE A CA 1
ATOM 668 C C . PHE A 1 88 ? 7.678 -22.961 -18.680 1.00 57.41 88 PHE A C 1
ATOM 670 O O . PHE A 1 88 ? 7.526 -21.767 -18.432 1.00 57.41 88 PHE A O 1
ATOM 677 N N . ALA A 1 89 ? 7.538 -23.469 -19.913 1.00 45.47 89 ALA A N 1
ATOM 678 C CA . ALA A 1 89 ? 7.103 -22.718 -21.097 1.00 45.47 89 ALA A CA 1
ATOM 679 C C . ALA A 1 89 ? 5.673 -23.094 -21.506 1.00 45.47 89 ALA A C 1
ATOM 681 O O . ALA A 1 89 ? 5.358 -24.307 -21.469 1.00 45.47 89 ALA A O 1
#

Mean predicted aligned error: 10.11 Å